Protein AF-A0A0A9F610-F1 (afdb_monomer_lite)

Radius of gyration: 19.32 Å; chains: 1; bounding box: 49×26×53 Å

Structure (mmCIF, N/CA/C/O backbone):
data_AF-A0A0A9F610-F1
#
_entry.id   AF-A0A0A9F610-F1
#
loop_
_atom_site.group_PDB
_atom_site.id
_atom_site.type_symbol
_atom_site.label_atom_id
_atom_site.label_alt_id
_atom_site.label_comp_id
_atom_site.label_asym_id
_atom_site.label_entity_id
_atom_site.label_seq_id
_atom_site.pdbx_PDB_ins_code
_atom_site.Cartn_x
_atom_site.Cartn_y
_atom_site.Cartn_z
_atom_site.occupancy
_atom_site.B_iso_or_equiv
_atom_site.auth_seq_id
_atom_site.auth_comp_id
_atom_site.auth_asym_id
_atom_site.auth_atom_id
_atom_site.pdbx_PDB_model_num
ATOM 1 N N . MET A 1 1 ? 3.114 8.513 15.379 1.00 75.62 1 MET A N 1
ATOM 2 C CA . MET A 1 1 ? 4.374 8.683 14.618 1.00 75.62 1 MET A CA 1
ATOM 3 C C . MET A 1 1 ? 5.193 7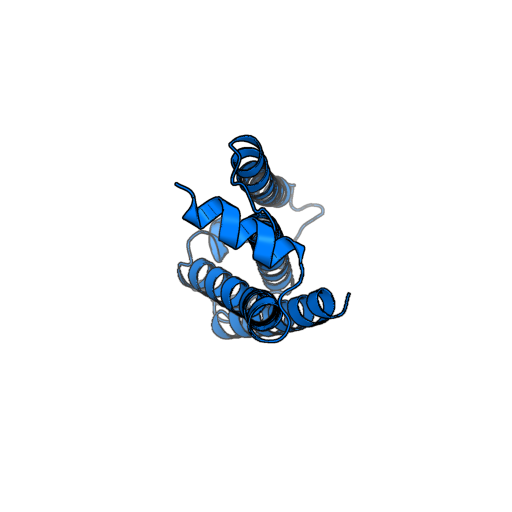.394 14.555 1.00 75.62 1 MET A C 1
ATOM 5 O O . MET A 1 1 ? 5.516 6.986 13.450 1.00 75.62 1 MET A O 1
ATOM 9 N N . LEU A 1 2 ? 5.441 6.700 15.677 1.00 82.00 2 LEU A N 1
ATOM 10 C CA . LEU A 1 2 ? 6.229 5.452 15.701 1.00 82.00 2 LEU A CA 1
ATOM 11 C C . LEU A 1 2 ? 5.718 4.358 1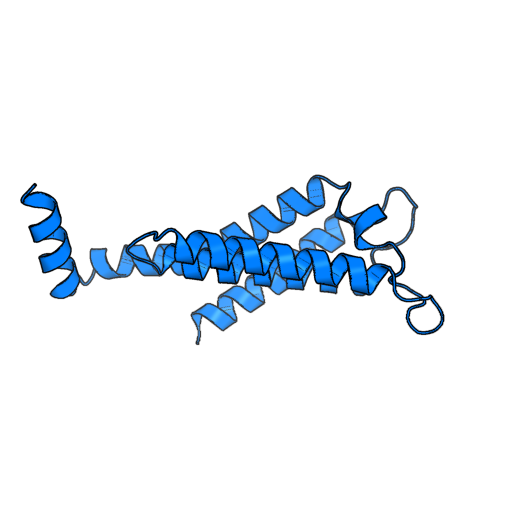4.738 1.00 82.00 2 LEU A C 1
ATOM 13 O O . LEU A 1 2 ? 6.507 3.800 13.990 1.00 82.00 2 LEU A O 1
ATOM 17 N N . ASN A 1 3 ? 4.400 4.119 14.674 1.00 82.19 3 ASN A N 1
ATOM 18 C CA . ASN A 1 3 ? 3.823 3.147 13.732 1.00 82.19 3 ASN A CA 1
ATOM 19 C C . ASN A 1 3 ? 4.175 3.461 12.266 1.00 82.19 3 ASN A C 1
ATOM 21 O O . ASN A 1 3 ? 4.491 2.559 11.501 1.00 82.19 3 ASN A O 1
ATOM 25 N N . GLY A 1 4 ? 4.168 4.745 11.892 1.00 83.19 4 GLY A N 1
ATOM 26 C CA . GLY A 1 4 ? 4.561 5.182 10.554 1.00 83.19 4 GLY A CA 1
ATOM 27 C C . GLY A 1 4 ? 6.033 4.890 10.271 1.00 83.19 4 GLY A C 1
ATOM 28 O O . GLY A 1 4 ? 6.342 4.352 9.219 1.00 83.19 4 GLY A O 1
ATOM 29 N N . MET A 1 5 ? 6.925 5.147 11.236 1.00 87.00 5 MET A N 1
ATOM 30 C CA . MET A 1 5 ? 8.349 4.805 11.110 1.00 87.00 5 MET A CA 1
ATOM 31 C C . MET A 1 5 ? 8.555 3.295 10.932 1.00 87.00 5 MET A C 1
ATOM 33 O O . MET A 1 5 ? 9.282 2.887 10.030 1.00 87.00 5 MET A O 1
ATOM 37 N N . CYS A 1 6 ? 7.873 2.465 11.728 1.00 85.69 6 CYS A N 1
ATOM 38 C CA . CYS A 1 6 ? 7.931 1.009 11.585 1.00 85.69 6 CYS A CA 1
ATOM 39 C C . CYS A 1 6 ? 7.428 0.552 10.208 1.00 85.69 6 CYS A C 1
ATOM 41 O O . CYS A 1 6 ? 8.099 -0.240 9.553 1.00 85.69 6 CYS A O 1
ATOM 43 N N . CYS A 1 7 ? 6.293 1.085 9.742 1.00 86.81 7 CYS A N 1
ATOM 44 C CA . CYS A 1 7 ? 5.754 0.769 8.418 1.00 86.81 7 CYS A CA 1
ATOM 45 C C . CYS A 1 7 ? 6.738 1.153 7.305 1.00 86.81 7 CYS A C 1
ATOM 47 O O . CYS A 1 7 ? 6.999 0.339 6.426 1.00 86.81 7 CYS A O 1
ATOM 49 N N . SER A 1 8 ? 7.327 2.351 7.358 1.00 87.00 8 SER A N 1
ATOM 50 C CA . SER A 1 8 ? 8.301 2.805 6.358 1.00 87.00 8 SER A CA 1
ATOM 51 C C . SER A 1 8 ? 9.542 1.914 6.308 1.00 87.00 8 SER A C 1
ATOM 53 O O . SER A 1 8 ? 9.998 1.571 5.220 1.00 87.00 8 SER A O 1
ATOM 55 N N . ILE A 1 9 ? 10.061 1.497 7.468 1.00 89.69 9 ILE A N 1
ATOM 56 C CA . ILE A 1 9 ? 11.200 0.572 7.557 1.00 89.69 9 ILE A CA 1
ATOM 57 C C . ILE A 1 9 ? 10.838 -0.774 6.913 1.00 89.69 9 ILE A C 1
ATOM 59 O O . ILE A 1 9 ? 11.580 -1.265 6.064 1.00 89.69 9 ILE A O 1
ATOM 63 N N . ILE A 1 10 ? 9.681 -1.344 7.263 1.00 88.94 10 ILE A N 1
ATOM 64 C CA . ILE A 1 10 ? 9.217 -2.630 6.717 1.00 88.94 10 ILE A CA 1
ATOM 65 C C . ILE A 1 10 ? 9.041 -2.547 5.198 1.00 88.94 10 ILE A C 1
ATOM 67 O O . ILE A 1 10 ? 9.513 -3.428 4.483 1.00 88.94 10 ILE A O 1
ATOM 71 N N . ILE A 1 11 ? 8.414 -1.479 4.697 1.00 89.00 11 ILE A N 1
ATOM 72 C CA . ILE A 1 11 ? 8.199 -1.285 3.260 1.00 89.00 11 ILE A CA 1
ATOM 73 C C . ILE A 1 11 ? 9.533 -1.131 2.528 1.00 89.00 11 ILE A C 1
ATOM 75 O O . ILE A 1 11 ? 9.713 -1.740 1.478 1.00 89.00 11 ILE A O 1
ATOM 79 N N . TYR A 1 12 ? 10.479 -0.366 3.080 1.00 87.88 1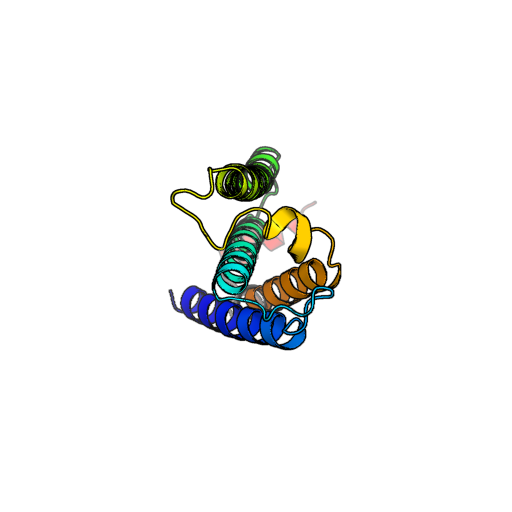2 TYR A N 1
ATOM 80 C CA . TYR A 1 12 ? 11.788 -0.164 2.463 1.00 87.88 12 TYR A CA 1
ATOM 81 C C . TYR A 1 12 ? 12.560 -1.482 2.324 1.00 87.88 12 TYR A C 1
ATOM 83 O O . TYR A 1 12 ? 12.957 -1.857 1.220 1.00 87.88 12 TYR A O 1
ATOM 91 N N . PHE A 1 13 ? 12.726 -2.224 3.423 1.00 86.50 13 PHE A N 1
ATOM 92 C CA . PHE A 1 13 ? 13.435 -3.505 3.389 1.00 86.50 13 PHE A CA 1
ATOM 93 C C . PHE A 1 13 ? 12.673 -4.559 2.580 1.00 86.50 13 PHE A C 1
ATOM 95 O O . PHE A 1 13 ? 13.293 -5.313 1.831 1.00 86.50 13 PHE A O 1
ATOM 102 N N . GLY A 1 14 ? 11.344 -4.605 2.684 1.00 83.88 14 GLY A N 1
ATOM 103 C CA . GLY A 1 14 ? 10.506 -5.528 1.921 1.00 83.88 14 GLY A CA 1
ATOM 104 C C . GLY A 1 14 ? 10.606 -5.295 0.415 1.00 83.88 14 GLY A C 1
ATOM 105 O O . GLY A 1 14 ? 10.844 -6.239 -0.336 1.00 83.88 14 GLY A O 1
ATOM 106 N N . ALA A 1 15 ? 10.511 -4.038 -0.026 1.00 84.31 15 ALA A N 1
ATOM 107 C CA . ALA A 1 15 ? 10.652 -3.677 -1.434 1.00 84.31 15 ALA A CA 1
ATOM 108 C C . ALA A 1 15 ? 12.072 -3.937 -1.954 1.00 84.31 15 ALA A C 1
ATOM 110 O O . ALA A 1 15 ? 12.231 -4.438 -3.065 1.00 84.31 15 ALA A O 1
ATOM 111 N N . LEU A 1 16 ? 13.101 -3.665 -1.146 1.00 83.19 16 LEU A N 1
ATOM 112 C CA . LEU A 1 16 ? 14.488 -3.951 -1.510 1.00 83.19 16 LEU A CA 1
ATOM 113 C C . LEU A 1 16 ? 14.711 -5.457 -1.715 1.00 83.19 16 LEU A C 1
ATOM 115 O O . LEU A 1 16 ? 15.259 -5.856 -2.738 1.00 83.19 16 LEU A O 1
ATOM 119 N N . ASN A 1 17 ? 14.213 -6.305 -0.810 1.00 82.00 17 ASN A N 1
ATOM 120 C CA . ASN A 1 17 ? 14.283 -7.761 -0.972 1.00 82.00 17 ASN A CA 1
ATOM 121 C C . ASN A 1 17 ? 13.471 -8.256 -2.179 1.00 82.00 17 ASN A C 1
ATOM 123 O O . ASN A 1 17 ? 13.948 -9.110 -2.921 1.00 82.00 17 ASN A O 1
ATOM 127 N N . ALA A 1 18 ? 12.274 -7.711 -2.414 1.00 77.81 18 ALA A N 1
ATOM 128 C CA . ALA A 1 18 ? 11.447 -8.083 -3.562 1.00 77.81 18 ALA A CA 1
ATOM 129 C C . ALA A 1 18 ? 12.145 -7.785 -4.898 1.00 77.81 18 ALA A C 1
ATOM 131 O O . ALA A 1 18 ? 12.163 -8.633 -5.788 1.00 77.81 18 ALA A O 1
ATOM 132 N N . VAL A 1 19 ? 12.780 -6.616 -5.015 1.00 74.88 19 VAL A N 1
ATOM 133 C CA . VAL A 1 19 ? 13.534 -6.227 -6.214 1.00 74.88 19 VAL A CA 1
ATOM 134 C C . VAL A 1 19 ? 14.813 -7.051 -6.367 1.00 74.88 19 VAL A C 1
ATOM 136 O O . VAL A 1 19 ? 15.158 -7.412 -7.487 1.00 74.88 19 VAL A O 1
ATOM 139 N N . LEU A 1 20 ? 15.486 -7.414 -5.269 1.00 73.06 20 LEU A N 1
ATOM 140 C CA . LEU A 1 20 ? 16.639 -8.324 -5.308 1.00 73.06 20 LEU A CA 1
ATOM 141 C C . LEU A 1 20 ? 16.256 -9.732 -5.783 1.00 73.06 20 LEU A C 1
ATOM 143 O O . LEU A 1 20 ? 16.985 -10.335 -6.566 1.00 73.06 20 LEU A O 1
ATOM 147 N N . ILE A 1 21 ? 15.100 -10.249 -5.359 1.00 67.56 21 ILE A N 1
ATOM 148 C CA . ILE A 1 21 ? 14.575 -11.540 -5.834 1.00 67.56 21 ILE A CA 1
ATOM 149 C C . ILE A 1 21 ? 14.218 -11.462 -7.327 1.00 67.56 21 ILE A C 1
ATOM 151 O O . ILE A 1 21 ? 14.396 -12.429 -8.063 1.00 67.56 21 ILE A O 1
ATOM 155 N N . GLN A 1 22 ? 13.760 -10.298 -7.789 1.00 63.38 22 GLN A N 1
ATOM 156 C CA . GLN A 1 22 ? 13.437 -10.015 -9.190 1.00 63.38 22 GLN A CA 1
ATOM 157 C C . GLN A 1 22 ? 14.616 -9.428 -9.988 1.00 63.38 22 GLN A C 1
ATOM 159 O O . GLN A 1 22 ? 14.410 -8.916 -11.088 1.00 63.38 22 GLN A O 1
ATOM 164 N N . ALA A 1 23 ? 15.848 -9.493 -9.462 1.00 58.09 23 ALA A N 1
ATOM 165 C CA . ALA A 1 23 ? 17.004 -8.784 -10.023 1.00 58.09 23 ALA A CA 1
ATOM 166 C C . ALA A 1 23 ? 17.358 -9.198 -11.461 1.00 58.09 23 ALA A C 1
ATOM 168 O O . ALA A 1 23 ? 18.021 -8.436 -12.167 1.00 58.09 23 ALA A O 1
ATOM 169 N N . VAL A 1 24 ? 16.900 -10.373 -11.906 1.00 52.09 24 VAL A N 1
ATOM 170 C CA . VAL A 1 24 ? 17.061 -10.857 -13.279 1.00 52.09 24 VAL A CA 1
ATOM 171 C C . VAL A 1 24 ? 15.718 -10.774 -13.997 1.00 52.09 24 VAL A C 1
ATOM 173 O O . VAL A 1 24 ? 14.856 -11.642 -13.857 1.00 52.09 24 VAL A O 1
ATOM 176 N N . ARG A 1 25 ? 15.535 -9.707 -14.778 1.00 58.59 25 ARG A N 1
ATOM 177 C CA . ARG A 1 25 ? 14.420 -9.588 -15.723 1.00 58.59 25 ARG A CA 1
ATOM 178 C C . ARG A 1 25 ? 14.593 -10.606 -16.856 1.00 58.59 25 ARG A C 1
ATOM 180 O O . ARG A 1 25 ? 15.717 -10.958 -17.202 1.00 58.59 25 ARG A O 1
ATOM 187 N N . VAL A 1 26 ? 13.487 -11.025 -17.477 1.00 51.84 26 VAL A N 1
ATOM 188 C CA . VAL A 1 26 ? 13.487 -11.904 -18.668 1.00 51.84 26 VAL A CA 1
ATOM 189 C C . VAL A 1 26 ? 14.345 -11.321 -19.810 1.00 51.84 26 VAL A C 1
ATOM 191 O O . VAL A 1 26 ? 14.947 -12.071 -20.568 1.00 51.84 26 VAL A O 1
ATOM 194 N N . ASP A 1 27 ? 14.498 -9.992 -19.853 1.00 52.53 27 ASP A N 1
ATOM 195 C CA . ASP A 1 27 ? 15.331 -9.248 -20.812 1.00 52.53 27 ASP A CA 1
ATOM 196 C C . ASP A 1 27 ? 16.831 -9.168 -20.442 1.00 52.53 27 ASP A C 1
ATOM 198 O O . ASP A 1 27 ? 17.594 -8.451 -21.092 1.00 52.53 27 ASP A O 1
ATOM 202 N N . GLY A 1 28 ? 17.276 -9.820 -19.359 1.00 53.47 28 GLY A N 1
ATOM 203 C CA . GLY A 1 28 ? 18.682 -9.838 -18.923 1.00 53.47 28 GLY A CA 1
ATOM 204 C C . GLY A 1 28 ? 19.222 -8.514 -18.360 1.00 53.47 28 GLY A C 1
ATOM 205 O O . GLY A 1 28 ? 20.400 -8.429 -18.014 1.00 53.47 28 GLY A O 1
ATOM 206 N N . ARG A 1 29 ? 18.386 -7.472 -18.245 1.00 56.59 29 ARG A N 1
ATOM 207 C CA . ARG A 1 29 ? 18.753 -6.181 -17.638 1.00 56.59 29 ARG A CA 1
ATOM 208 C C . ARG A 1 29 ? 18.518 -6.198 -16.129 1.00 56.59 29 ARG A C 1
ATOM 210 O O . ARG A 1 29 ? 17.468 -6.639 -15.664 1.00 56.59 29 ARG A O 1
ATOM 217 N N . VAL A 1 30 ? 19.491 -5.677 -15.384 1.00 58.47 30 VAL A N 1
ATOM 218 C CA . VAL A 1 30 ? 19.433 -5.547 -13.922 1.00 58.47 30 VAL A CA 1
ATOM 219 C C . VAL A 1 30 ? 18.339 -4.551 -13.541 1.00 58.47 30 VAL A C 1
ATOM 221 O O . VAL A 1 30 ? 18.222 -3.487 -14.154 1.00 58.47 30 VAL A O 1
ATOM 224 N N . ALA A 1 31 ? 17.537 -4.892 -12.532 1.00 62.50 31 ALA A N 1
ATOM 225 C CA . ALA A 1 31 ? 16.532 -3.986 -11.993 1.00 62.50 31 ALA A CA 1
ATOM 226 C C . ALA A 1 31 ? 17.199 -2.704 -11.454 1.00 62.50 31 ALA A C 1
ATOM 228 O O . ALA A 1 31 ? 17.958 -2.743 -10.488 1.00 62.50 31 ALA A O 1
ATOM 229 N N . GLY A 1 32 ? 16.945 -1.569 -12.111 1.00 66.69 32 GLY A N 1
ATOM 230 C CA . GLY A 1 32 ? 17.480 -0.266 -11.715 1.00 66.69 32 GLY A CA 1
ATOM 231 C C . GLY A 1 32 ? 16.747 0.351 -10.519 1.00 66.69 32 GLY A C 1
ATOM 232 O O . GLY A 1 32 ? 15.667 -0.098 -10.124 1.00 66.69 32 GLY A O 1
ATOM 233 N N . PHE A 1 33 ? 17.309 1.438 -9.980 1.00 70.69 33 PHE A N 1
ATOM 234 C CA . PHE A 1 33 ? 16.703 2.218 -8.890 1.00 70.69 33 PHE A CA 1
ATOM 235 C C . PHE A 1 33 ? 15.287 2.725 -9.219 1.00 70.69 33 PHE A C 1
ATOM 237 O O . PHE A 1 33 ? 14.471 2.879 -8.312 1.00 70.69 33 PHE A O 1
ATOM 244 N N . ASP A 1 34 ? 14.963 2.896 -10.503 1.00 72.69 34 ASP A N 1
ATOM 245 C CA . ASP A 1 34 ? 13.636 3.306 -10.974 1.00 72.69 34 ASP A CA 1
ATOM 246 C C . ASP A 1 34 ? 12.545 2.284 -10.601 1.00 72.69 34 ASP A C 1
ATOM 248 O O . ASP A 1 34 ? 11.487 2.646 -10.083 1.00 72.69 34 ASP A O 1
ATOM 252 N N . ILE A 1 35 ? 12.817 0.986 -10.791 1.00 73.62 35 ILE A N 1
ATOM 253 C CA . ILE A 1 35 ? 11.877 -0.103 -10.465 1.00 73.62 35 ILE A CA 1
ATOM 254 C C . ILE A 1 35 ? 11.686 -0.195 -8.952 1.00 73.62 35 ILE A C 1
ATOM 256 O O . ILE A 1 35 ? 10.565 -0.378 -8.468 1.00 73.62 35 ILE A O 1
ATOM 260 N N . LEU A 1 36 ? 12.772 -0.022 -8.199 1.00 80.44 36 LEU A N 1
ATOM 261 C CA . LEU A 1 36 ? 12.733 0.008 -6.743 1.00 80.44 36 LEU A CA 1
ATOM 262 C C . LEU A 1 36 ? 11.875 1.167 -6.230 1.00 80.44 36 LEU A C 1
ATOM 264 O O . LEU A 1 36 ? 10.996 0.937 -5.398 1.00 80.44 36 LEU A O 1
ATOM 268 N N . GLY A 1 37 ? 12.043 2.368 -6.787 1.00 80.56 37 GLY A N 1
ATOM 269 C CA . GLY A 1 37 ? 11.207 3.523 -6.463 1.00 80.56 37 GLY A CA 1
ATOM 270 C C . GLY A 1 37 ? 9.725 3.247 -6.716 1.00 80.56 37 GLY A C 1
ATOM 271 O O . GLY A 1 37 ? 8.905 3.373 -5.806 1.00 80.56 37 GLY A O 1
ATOM 272 N N . VAL A 1 38 ? 9.371 2.786 -7.919 1.00 80.69 38 VAL A N 1
ATOM 273 C CA . VAL A 1 38 ? 7.971 2.492 -8.278 1.00 80.69 38 VAL A CA 1
ATOM 274 C C . VAL A 1 38 ? 7.362 1.409 -7.378 1.00 80.69 38 VAL A C 1
ATOM 276 O O . VAL A 1 38 ? 6.206 1.526 -6.956 1.00 80.69 38 VAL A O 1
ATOM 279 N N . THR A 1 39 ? 8.132 0.373 -7.036 1.00 82.25 39 THR A N 1
ATOM 280 C CA . THR A 1 39 ? 7.701 -0.699 -6.123 1.00 82.25 39 THR A CA 1
ATOM 281 C C . THR A 1 39 ? 7.442 -0.162 -4.718 1.00 82.25 39 THR A C 1
ATOM 283 O O . THR A 1 39 ? 6.381 -0.425 -4.146 1.00 82.25 39 THR A O 1
ATOM 286 N N . MET A 1 40 ? 8.366 0.640 -4.181 1.00 86.44 40 MET A N 1
ATOM 287 C CA . MET A 1 40 ? 8.236 1.256 -2.859 1.00 86.44 40 MET A CA 1
ATOM 288 C C . MET A 1 40 ? 7.012 2.166 -2.780 1.00 86.44 40 MET A C 1
ATOM 290 O O . MET A 1 40 ? 6.186 1.994 -1.883 1.00 86.44 40 MET A O 1
ATOM 294 N N . TYR A 1 41 ? 6.847 3.088 -3.733 1.00 86.31 41 TYR A N 1
ATOM 295 C CA . TYR A 1 41 ? 5.705 4.003 -3.733 1.00 86.31 41 TYR A CA 1
ATOM 296 C C . TYR A 1 41 ? 4.373 3.265 -3.856 1.00 86.31 41 TYR A C 1
ATOM 298 O O . TYR A 1 41 ? 3.435 3.579 -3.124 1.00 86.31 41 TYR A O 1
ATOM 306 N N . THR A 1 42 ? 4.298 2.234 -4.700 1.00 87.50 42 THR A N 1
ATOM 307 C CA . THR A 1 42 ? 3.084 1.416 -4.823 1.00 87.50 42 THR A CA 1
ATOM 308 C C . THR A 1 42 ? 2.749 0.732 -3.494 1.00 87.50 42 THR A C 1
ATOM 310 O O . THR A 1 42 ? 1.610 0.821 -3.037 1.00 87.50 42 THR A O 1
ATOM 313 N N . CYS A 1 43 ? 3.733 0.142 -2.806 1.00 87.88 43 CYS A N 1
ATOM 314 C CA . CYS A 1 43 ? 3.522 -0.452 -1.480 1.00 87.88 43 CYS A CA 1
ATOM 315 C C . CYS A 1 43 ? 3.035 0.576 -0.446 1.00 87.88 43 CYS A C 1
ATOM 317 O O . CYS A 1 43 ? 2.160 0.263 0.364 1.00 87.88 43 CYS A O 1
ATOM 319 N N . VAL A 1 44 ? 3.566 1.804 -0.473 1.00 90.25 44 VAL A N 1
ATOM 320 C CA . VAL A 1 44 ? 3.133 2.888 0.425 1.00 90.25 44 VAL A CA 1
ATOM 321 C C . VAL A 1 44 ? 1.686 3.288 0.147 1.00 90.25 44 VAL A C 1
ATOM 323 O O . VAL A 1 44 ? 0.887 3.320 1.083 1.00 90.25 44 VAL A O 1
ATOM 326 N N . VAL A 1 45 ? 1.328 3.545 -1.117 1.00 90.50 45 VAL A N 1
ATOM 327 C CA . VAL A 1 45 ? -0.041 3.929 -1.510 1.00 90.50 45 VAL A CA 1
ATOM 328 C C . VAL A 1 45 ? -1.040 2.868 -1.057 1.00 90.50 45 VAL A C 1
ATOM 330 O O . VAL A 1 45 ? -2.049 3.202 -0.435 1.00 90.50 45 VAL A O 1
ATOM 333 N N . TRP A 1 46 ? -0.740 1.589 -1.284 1.00 89.56 46 TRP A N 1
ATOM 334 C CA . TRP A 1 46 ? -1.584 0.489 -0.816 1.00 89.56 46 TRP A CA 1
ATOM 335 C C . TRP A 1 46 ? -1.663 0.413 0.712 1.00 89.56 46 TRP A C 1
ATOM 337 O O . TRP A 1 46 ? -2.758 0.322 1.264 1.00 89.56 46 TRP A O 1
ATOM 347 N N . THR A 1 47 ? -0.528 0.498 1.411 1.00 89.44 47 THR A N 1
ATOM 348 C CA . THR A 1 47 ? -0.490 0.404 2.879 1.00 89.44 47 THR A CA 1
ATOM 349 C C . THR A 1 47 ? -1.316 1.511 3.527 1.00 89.44 47 THR A C 1
ATOM 351 O O . THR A 1 47 ? -2.119 1.228 4.414 1.00 89.44 47 THR A O 1
ATOM 354 N N . VAL A 1 48 ? -1.175 2.757 3.070 1.00 89.00 48 VAL A N 1
ATOM 355 C CA . VAL A 1 48 ? -1.912 3.904 3.626 1.00 89.00 48 VAL A CA 1
ATOM 356 C C . VAL A 1 48 ? -3.414 3.785 3.349 1.00 89.00 48 VAL A C 1
ATOM 358 O O . VAL A 1 48 ? -4.220 4.031 4.246 1.00 89.00 48 VAL A O 1
ATOM 361 N N . ASN A 1 49 ? -3.806 3.340 2.153 1.00 90.38 49 ASN A N 1
ATOM 362 C CA . ASN A 1 49 ? -5.213 3.097 1.824 1.00 90.38 49 ASN A CA 1
ATOM 363 C C . ASN A 1 49 ? -5.833 1.987 2.682 1.00 90.38 49 ASN A C 1
ATOM 365 O O . ASN A 1 49 ? -6.930 2.148 3.218 1.00 90.38 49 ASN A O 1
ATOM 369 N N . CYS A 1 50 ? -5.112 0.883 2.880 1.00 86.69 50 CYS A N 1
ATOM 370 C CA . CYS A 1 50 ? -5.546 -0.192 3.767 1.00 86.69 50 CYS A CA 1
ATOM 371 C C . CYS A 1 50 ? -5.606 0.261 5.233 1.00 86.69 50 CYS A C 1
ATOM 373 O O . CYS A 1 50 ? -6.540 -0.100 5.947 1.00 86.69 50 CYS A O 1
ATOM 375 N N . GLN A 1 51 ? -4.658 1.081 5.696 1.00 86.12 51 GLN A N 1
ATOM 376 C CA . GLN A 1 51 ? -4.707 1.673 7.038 1.00 86.12 51 GLN A CA 1
ATOM 377 C C . GLN A 1 51 ? -5.944 2.557 7.214 1.00 86.12 51 GLN A C 1
ATOM 379 O O . GLN A 1 51 ? -6.608 2.464 8.247 1.00 86.12 51 GLN A O 1
ATOM 384 N N . LEU A 1 52 ? -6.283 3.367 6.208 1.00 85.69 52 LEU A N 1
ATOM 385 C CA . LEU A 1 52 ? -7.486 4.198 6.216 1.00 85.69 52 LEU A CA 1
ATOM 386 C C . LEU A 1 52 ? -8.757 3.339 6.289 1.00 85.69 52 LEU A C 1
ATOM 388 O O . LEU A 1 52 ? -9.635 3.609 7.110 1.00 85.69 52 LEU A O 1
ATOM 392 N N . ALA A 1 53 ? -8.817 2.270 5.491 1.00 84.38 53 ALA A N 1
ATOM 393 C CA . ALA A 1 53 ? -9.911 1.303 5.515 1.0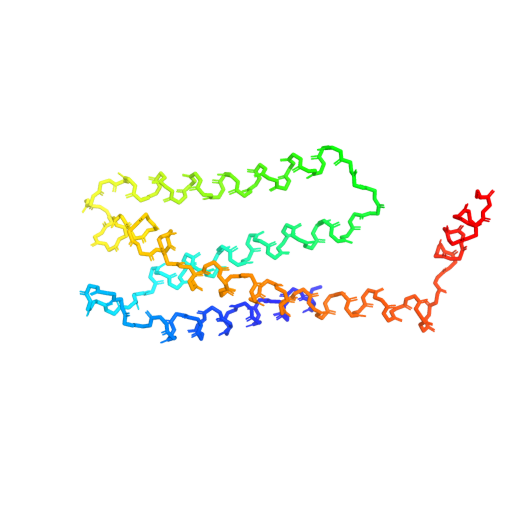0 84.38 53 ALA A CA 1
ATOM 394 C C . ALA A 1 53 ? -10.060 0.635 6.892 1.00 84.38 53 ALA A C 1
ATOM 396 O O . ALA A 1 53 ? -11.162 0.569 7.429 1.00 84.38 53 ALA A O 1
ATOM 397 N N . LEU A 1 54 ? -8.950 0.196 7.497 1.00 80.38 54 LEU A N 1
ATOM 398 C CA . LEU A 1 54 ? -8.940 -0.423 8.825 1.00 80.38 54 LEU A CA 1
ATOM 399 C C . LEU A 1 54 ? -9.260 0.567 9.945 1.00 80.38 54 LEU A C 1
ATOM 401 O O . LEU A 1 54 ? -9.753 0.151 10.994 1.00 80.38 54 LEU A O 1
ATOM 405 N N . TYR A 1 55 ? -8.931 1.847 9.790 1.00 78.25 55 TYR A N 1
ATOM 406 C CA . TYR A 1 55 ? -9.243 2.869 10.787 1.00 78.25 55 TYR A CA 1
ATOM 407 C C . TYR A 1 55 ? -10.732 3.227 10.787 1.00 78.25 55 TYR A C 1
ATOM 409 O O . TYR A 1 55 ? -11.280 3.545 11.842 1.00 78.25 55 TYR A O 1
ATOM 417 N N . SER A 1 56 ? -11.397 3.127 9.636 1.00 78.25 56 SER A N 1
ATOM 418 C CA . SER A 1 56 ? -12.823 3.412 9.542 1.00 78.25 56 SER A CA 1
ATOM 419 C C . SER A 1 56 ? -13.673 2.373 10.277 1.00 78.25 56 SER A C 1
ATOM 421 O O . SER A 1 56 ? -13.589 1.175 10.015 1.00 78.25 56 SER A O 1
ATOM 423 N N . SER A 1 57 ? -14.533 2.841 11.185 1.00 69.06 57 SER A N 1
ATOM 424 C CA . SER A 1 57 ? -15.514 1.998 11.885 1.00 69.06 57 SER A CA 1
ATOM 425 C C . SER A 1 57 ? -16.781 1.733 11.064 1.00 69.06 57 SER A C 1
ATOM 427 O O . SER A 1 57 ? -17.489 0.772 11.347 1.00 69.06 57 SER A O 1
ATOM 429 N N . TYR A 1 58 ? -17.075 2.569 10.062 1.00 73.12 58 TYR A N 1
ATOM 430 C CA . TYR A 1 58 ? -18.241 2.431 9.187 1.00 73.12 58 TYR A CA 1
ATOM 431 C C . TYR A 1 58 ? -17.795 2.543 7.741 1.00 73.12 58 TYR A C 1
ATOM 433 O O . TYR A 1 58 ? -17.354 3.605 7.308 1.00 73.12 58 TYR A O 1
ATOM 441 N N . PHE A 1 59 ? -17.921 1.449 6.999 1.00 74.56 59 PHE A N 1
ATOM 442 C CA . PHE A 1 59 ? -17.518 1.403 5.603 1.00 74.56 59 PHE A CA 1
ATOM 443 C C . PHE A 1 59 ? -18.579 2.100 4.745 1.00 74.56 59 PHE A C 1
ATOM 445 O O . PHE A 1 59 ? -19.578 1.501 4.350 1.00 74.56 59 PHE A O 1
ATOM 452 N N . THR A 1 60 ? -18.408 3.402 4.519 1.00 85.25 60 THR A N 1
ATOM 453 C CA . THR A 1 60 ? -19.337 4.173 3.685 1.00 85.25 60 THR A CA 1
ATOM 454 C C . THR A 1 60 ? -18.953 4.067 2.213 1.00 85.25 60 THR A C 1
ATOM 456 O O . THR A 1 60 ? -17.784 3.901 1.861 1.00 85.25 60 THR A O 1
ATOM 459 N N . TRP A 1 61 ? -19.937 4.216 1.323 1.00 83.50 61 TRP A N 1
ATOM 460 C CA . TRP A 1 61 ? -19.701 4.217 -0.125 1.00 83.50 61 TRP A CA 1
ATOM 461 C C . TRP A 1 61 ? -18.670 5.276 -0.555 1.00 83.50 61 TRP A C 1
ATOM 463 O O . TRP A 1 61 ? -17.838 5.032 -1.426 1.00 83.50 61 TRP A O 1
ATOM 473 N N . ILE A 1 62 ? -18.666 6.432 0.120 1.00 85.94 62 ILE A N 1
ATOM 474 C CA . ILE A 1 62 ? -17.709 7.522 -0.118 1.00 85.94 62 ILE A CA 1
ATOM 475 C C . ILE A 1 62 ? -16.275 7.057 0.155 1.00 85.94 62 ILE A C 1
ATOM 477 O O . ILE A 1 62 ? -15.377 7.345 -0.630 1.00 85.94 62 ILE A O 1
ATOM 481 N N . GLN A 1 63 ? -16.044 6.307 1.235 1.00 85.12 63 GLN A N 1
ATOM 482 C CA . GLN A 1 63 ? -14.706 5.799 1.549 1.00 85.12 63 GLN A CA 1
ATOM 483 C C . GLN A 1 63 ? -14.210 4.814 0.499 1.00 85.12 63 GLN A C 1
ATOM 485 O O . GLN A 1 63 ? -13.047 4.883 0.109 1.00 85.12 63 GLN A O 1
ATOM 490 N N . HIS A 1 64 ? -15.093 3.946 0.002 1.00 84.12 64 HIS A N 1
ATOM 491 C CA . HIS A 1 64 ? -14.761 3.045 -1.096 1.00 84.12 64 HIS A CA 1
ATOM 492 C C . HIS A 1 64 ? -14.311 3.844 -2.325 1.00 84.12 64 HIS A C 1
ATOM 494 O O . HIS A 1 64 ? -13.224 3.610 -2.847 1.00 84.12 64 HIS A O 1
ATOM 500 N N . PHE A 1 65 ? -15.089 4.853 -2.725 1.00 89.50 65 PHE A N 1
ATOM 501 C CA . PHE A 1 65 ? -14.747 5.713 -3.858 1.00 89.50 65 PHE A CA 1
ATOM 502 C C . PHE A 1 65 ? -13.394 6.419 -3.684 1.00 89.50 65 PHE A C 1
ATOM 504 O O . PHE A 1 65 ? -12.594 6.442 -4.614 1.00 89.50 65 PHE A O 1
ATOM 511 N N . VAL A 1 66 ? -13.102 6.946 -2.493 1.00 88.25 66 VAL A N 1
ATOM 512 C CA . VAL A 1 66 ? -11.826 7.627 -2.213 1.00 88.25 66 VAL A CA 1
ATOM 513 C C . VAL A 1 66 ? -10.643 6.657 -2.272 1.00 88.25 66 VAL A C 1
ATOM 515 O O . VAL A 1 66 ? -9.617 6.989 -2.867 1.00 88.25 66 VAL A O 1
ATOM 518 N N . ILE A 1 67 ? -10.786 5.453 -1.708 1.00 88.56 67 ILE A N 1
ATOM 519 C CA . ILE A 1 67 ? -9.723 4.439 -1.712 1.00 88.56 67 ILE A CA 1
ATOM 520 C C . ILE A 1 67 ? -9.388 4.035 -3.150 1.00 88.56 67 ILE A C 1
ATOM 522 O O . ILE A 1 67 ? -8.241 4.182 -3.577 1.00 88.56 67 ILE A O 1
ATOM 526 N N . TRP A 1 68 ? -10.384 3.604 -3.929 1.00 88.56 68 TRP A N 1
ATOM 527 C CA . TRP A 1 68 ? -10.159 3.195 -5.319 1.00 88.56 68 TRP A CA 1
ATOM 528 C C . TRP A 1 68 ? -9.743 4.356 -6.212 1.00 88.56 68 TRP A C 1
ATOM 530 O O . TRP A 1 68 ? -8.874 4.180 -7.061 1.00 88.56 68 TRP A O 1
ATOM 540 N N . GLY A 1 69 ? -10.309 5.544 -5.994 1.00 89.31 69 GLY A N 1
ATOM 541 C CA . GLY A 1 69 ? -9.930 6.756 -6.710 1.00 89.31 69 GLY A CA 1
ATOM 542 C C . GLY A 1 69 ? -8.452 7.084 -6.523 1.00 89.31 69 GLY A C 1
ATOM 543 O O . GLY A 1 69 ? -7.766 7.367 -7.500 1.00 89.31 69 GLY A O 1
ATOM 544 N N . SER A 1 70 ? -7.926 6.963 -5.300 1.00 89.62 70 SER A N 1
ATOM 545 C CA . SER A 1 70 ? -6.502 7.207 -5.043 1.00 89.62 70 SER A CA 1
ATOM 546 C C . SER A 1 70 ? -5.591 6.187 -5.740 1.00 89.62 70 SER A C 1
ATOM 548 O O . SER A 1 70 ? -4.570 6.565 -6.317 1.00 89.62 70 SER A O 1
ATOM 550 N N . ILE A 1 71 ? -5.989 4.911 -5.756 1.00 86.94 71 ILE A N 1
ATOM 551 C CA . ILE A 1 71 ? -5.256 3.835 -6.432 1.00 86.94 71 ILE A CA 1
ATOM 552 C C . ILE A 1 71 ? -5.267 4.067 -7.950 1.00 86.94 71 ILE A C 1
ATOM 554 O O . ILE A 1 71 ? -4.234 3.953 -8.609 1.00 86.94 71 ILE A O 1
ATOM 558 N N . LEU A 1 72 ? -6.418 4.451 -8.504 1.00 88.25 72 LEU A N 1
ATOM 559 C CA . LEU A 1 72 ? -6.578 4.729 -9.929 1.00 88.25 72 LEU A CA 1
ATOM 560 C C . LEU A 1 72 ? -5.751 5.946 -10.359 1.00 88.25 72 LEU A C 1
ATOM 562 O O . LEU A 1 72 ? -5.071 5.888 -11.383 1.00 88.25 72 LEU A O 1
ATOM 566 N N . ILE A 1 73 ? -5.747 7.017 -9.560 1.00 88.88 73 ILE A N 1
ATOM 567 C CA . ILE A 1 73 ? -4.918 8.206 -9.803 1.00 88.88 73 ILE A CA 1
ATOM 568 C C . ILE A 1 73 ? -3.430 7.843 -9.776 1.00 88.88 73 ILE A C 1
ATOM 570 O O . ILE A 1 73 ? -2.690 8.283 -10.654 1.00 88.88 73 ILE A O 1
ATOM 574 N N . TRP A 1 74 ? -2.991 7.008 -8.828 1.00 87.38 74 TRP A N 1
ATOM 575 C CA . TRP A 1 74 ? -1.601 6.551 -8.751 1.00 87.38 74 TRP A CA 1
ATOM 576 C C . TRP A 1 74 ? -1.163 5.796 -10.012 1.00 87.38 74 TRP A C 1
ATOM 578 O O . TRP A 1 74 ? -0.145 6.136 -10.616 1.00 87.38 74 TRP A O 1
ATOM 588 N N . TYR A 1 75 ? -1.949 4.814 -10.463 1.00 81.25 75 TYR A N 1
ATOM 589 C CA . TYR A 1 75 ? -1.617 4.070 -11.682 1.00 81.25 75 TYR A CA 1
ATOM 590 C C . TYR A 1 75 ? -1.722 4.930 -12.944 1.00 81.25 75 TYR A C 1
ATOM 592 O O . TYR A 1 75 ? -0.888 4.805 -13.838 1.00 81.25 75 TYR A O 1
ATOM 600 N N . THR A 1 76 ? -2.686 5.851 -13.001 1.00 82.31 76 THR A N 1
ATOM 601 C CA . THR A 1 76 ? -2.801 6.815 -14.106 1.00 82.31 76 THR A CA 1
ATOM 602 C C . THR A 1 76 ? -1.566 7.712 -14.173 1.00 82.31 76 THR A C 1
ATOM 604 O O . THR A 1 76 ? -1.007 7.907 -15.250 1.00 82.31 76 THR A O 1
ATOM 607 N N . PHE A 1 77 ? -1.085 8.198 -13.026 1.00 81.06 77 PHE A N 1
ATOM 608 C CA . PHE A 1 77 ? 0.156 8.962 -12.937 1.00 81.06 77 PHE A CA 1
ATOM 609 C C . PHE A 1 77 ? 1.362 8.149 -13.424 1.00 81.06 77 PHE A C 1
ATOM 611 O O . PHE A 1 77 ? 2.141 8.663 -14.220 1.00 81.06 77 PHE A O 1
ATOM 618 N N . LEU A 1 78 ? 1.487 6.878 -13.023 1.00 76.62 78 LEU A N 1
ATOM 619 C CA . LEU A 1 78 ? 2.566 6.000 -13.496 1.00 76.62 78 LEU A CA 1
ATOM 620 C C . LEU A 1 78 ? 2.549 5.812 -15.021 1.00 76.62 78 LEU A C 1
ATOM 622 O O . LEU A 1 78 ? 3.606 5.851 -15.651 1.00 76.62 78 LEU A O 1
ATOM 626 N N . VAL A 1 79 ? 1.368 5.640 -15.623 1.00 72.44 79 VAL A N 1
ATOM 627 C CA . VAL A 1 79 ? 1.222 5.489 -17.081 1.00 72.44 79 VAL A CA 1
ATOM 628 C C . VAL A 1 79 ? 1.564 6.790 -17.805 1.00 72.44 79 VAL 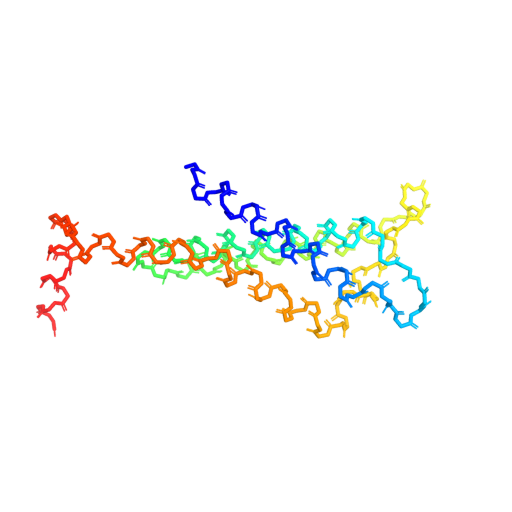A C 1
ATOM 630 O O . VAL A 1 79 ? 2.349 6.771 -18.749 1.00 72.44 79 VAL A O 1
ATOM 633 N N . ILE A 1 80 ? 1.035 7.928 -17.347 1.00 74.62 80 ILE A N 1
ATOM 634 C CA . ILE A 1 80 ? 1.322 9.241 -17.945 1.00 74.62 80 ILE A CA 1
ATOM 635 C C . ILE A 1 80 ? 2.814 9.572 -17.826 1.00 74.62 80 ILE A C 1
ATOM 637 O O . ILE A 1 80 ? 3.421 10.000 -18.806 1.00 74.62 80 ILE A O 1
ATOM 641 N N . TYR A 1 81 ? 3.421 9.326 -16.662 1.00 68.88 81 TYR A N 1
ATOM 642 C CA . TYR A 1 81 ? 4.852 9.532 -16.438 1.00 68.88 81 TYR A CA 1
ATOM 643 C C . TYR A 1 81 ? 5.709 8.651 -17.360 1.00 68.88 81 TYR A C 1
ATOM 645 O O . TYR A 1 81 ? 6.703 9.122 -17.907 1.00 68.88 81 TYR A O 1
ATOM 653 N N . GLY A 1 82 ? 5.287 7.406 -17.601 1.00 63.12 82 GLY A N 1
ATOM 654 C CA . GLY A 1 82 ? 5.949 6.489 -18.533 1.00 63.12 82 GLY A CA 1
ATOM 655 C C . GLY A 1 82 ? 5.820 6.861 -20.017 1.00 63.12 82 GLY A C 1
ATOM 656 O O . GLY A 1 82 ? 6.619 6.378 -20.816 1.00 63.12 82 GLY A O 1
ATOM 657 N N . MET A 1 83 ? 4.851 7.710 -20.390 1.00 62.50 83 MET A N 1
ATOM 658 C CA . MET A 1 83 ? 4.636 8.180 -21.769 1.00 62.50 83 MET A CA 1
ATOM 659 C C . MET A 1 83 ? 5.390 9.475 -22.110 1.00 62.50 83 MET A C 1
ATOM 661 O O . MET A 1 83 ? 5.438 9.855 -23.282 1.00 62.50 83 MET A O 1
ATOM 665 N N . PHE A 1 84 ? 5.977 10.172 -21.128 1.00 58.97 84 PHE A N 1
ATOM 666 C CA . PHE A 1 84 ? 6.738 11.392 -21.406 1.00 58.97 84 PHE A CA 1
ATOM 667 C C . PHE A 1 84 ? 7.983 11.087 -22.271 1.00 58.97 84 PHE A C 1
ATOM 669 O O . PHE A 1 84 ? 8.674 10.099 -22.017 1.00 58.97 84 PHE A O 1
ATOM 676 N N . PRO A 1 85 ? 8.295 11.912 -23.297 1.00 46.59 85 PRO A N 1
ATOM 677 C CA . PRO A 1 85 ? 9.357 11.614 -24.258 1.00 46.59 85 PRO A CA 1
ATOM 678 C C . PRO A 1 85 ? 10.746 11.479 -23.619 1.00 46.59 85 PRO A C 1
ATOM 680 O O . PRO A 1 85 ? 11.125 12.244 -22.727 1.00 46.59 85 PRO A O 1
ATOM 683 N N . ALA A 1 86 ? 11.550 10.567 -24.170 1.00 49.03 86 ALA A N 1
ATOM 684 C CA . ALA A 1 86 ? 12.912 10.205 -23.758 1.00 49.03 86 ALA A CA 1
ATOM 685 C C . ALA A 1 86 ? 13.987 11.318 -23.891 1.00 49.03 86 ALA A C 1
ATOM 687 O O . ALA A 1 86 ? 15.178 11.025 -23.884 1.00 49.03 86 ALA A O 1
ATOM 688 N N . ALA A 1 87 ? 13.599 12.594 -24.001 1.00 51.03 87 ALA A N 1
ATOM 689 C CA . ALA A 1 87 ? 14.522 13.732 -23.930 1.00 51.03 87 ALA A CA 1
ATOM 690 C C . ALA A 1 87 ? 14.844 14.146 -22.478 1.00 51.03 87 ALA A C 1
ATOM 692 O O . ALA A 1 87 ? 15.817 14.855 -22.243 1.00 51.03 87 ALA A O 1
ATOM 693 N N . ILE A 1 88 ? 14.036 13.697 -21.506 1.00 52.81 88 ILE A N 1
ATOM 694 C CA . ILE A 1 88 ? 14.213 13.989 -20.070 1.00 52.81 88 ILE A CA 1
ATOM 695 C C . ILE A 1 88 ? 14.284 12.692 -19.234 1.00 52.81 88 ILE A C 1
ATOM 697 O O . ILE A 1 88 ? 14.821 12.698 -18.131 1.00 52.81 88 ILE A O 1
ATOM 701 N N . SER A 1 89 ? 13.796 11.558 -19.758 1.00 39.16 89 SER A N 1
ATOM 702 C CA . SER A 1 89 ? 13.735 10.276 -19.042 1.00 39.16 89 SER A CA 1
ATOM 703 C C . SER A 1 89 ? 14.330 9.140 -19.874 1.00 39.16 89 SER A C 1
ATOM 705 O O . SER A 1 89 ? 13.644 8.456 -20.630 1.00 39.16 89 SER A O 1
ATOM 707 N N . THR A 1 90 ? 15.641 8.953 -19.761 1.00 47.03 90 THR A N 1
ATOM 708 C CA . THR A 1 90 ? 16.410 7.963 -20.533 1.00 47.03 90 THR A CA 1
ATOM 709 C C . THR A 1 90 ? 16.303 6.532 -19.976 1.00 47.03 90 THR A C 1
ATOM 711 O O . THR A 1 90 ? 16.802 5.604 -20.603 1.00 47.03 90 THR A O 1
ATOM 714 N N . SER A 1 91 ? 15.661 6.330 -18.814 1.00 45.66 91 SER A N 1
ATOM 715 C CA . SER A 1 91 ? 15.654 5.046 -18.078 1.00 45.66 91 SER A CA 1
ATOM 716 C C . SER A 1 91 ? 14.252 4.531 -17.688 1.00 45.66 91 SER A C 1
ATOM 718 O O . SER A 1 91 ? 14.098 3.346 -17.399 1.00 45.66 91 SER A O 1
ATOM 720 N N . ALA A 1 92 ? 13.204 5.370 -17.741 1.00 45.06 92 ALA A N 1
ATOM 721 C CA . ALA A 1 92 ? 11.855 5.024 -17.258 1.00 45.06 92 ALA A CA 1
ATOM 722 C C . ALA A 1 92 ? 10.764 4.952 -18.349 1.00 45.06 92 ALA A C 1
ATOM 724 O O . ALA A 1 92 ? 9.576 4.880 -18.031 1.00 45.06 92 ALA A O 1
ATOM 725 N N . TYR A 1 93 ? 11.140 4.947 -19.630 1.00 42.12 93 TYR A N 1
ATOM 726 C CA . TYR A 1 93 ? 10.197 4.706 -20.727 1.00 42.12 93 TYR A CA 1
ATOM 727 C C . TYR A 1 93 ? 9.750 3.231 -20.680 1.00 42.12 93 TYR A C 1
ATOM 729 O O . TYR A 1 93 ? 10.593 2.337 -20.673 1.00 42.12 93 TYR A O 1
ATOM 737 N N . HIS A 1 94 ? 8.442 2.965 -20.584 1.00 48.38 94 HIS A N 1
ATOM 738 C CA . HIS A 1 94 ? 7.834 1.616 -20.573 1.00 48.38 94 HIS A CA 1
ATOM 739 C C . HIS A 1 94 ? 8.132 0.672 -19.380 1.00 48.38 94 HIS A C 1
ATOM 741 O O . HIS A 1 94 ? 7.639 -0.455 -19.349 1.00 48.38 94 HIS A O 1
ATOM 747 N N . VAL A 1 95 ? 8.835 1.108 -18.328 1.00 52.03 95 VAL A N 1
ATOM 748 C CA . VAL A 1 95 ? 9.208 0.225 -17.197 1.00 52.03 95 VAL A CA 1
ATOM 749 C C . VAL A 1 95 ? 7.997 -0.372 -16.461 1.00 52.03 95 VAL A C 1
ATOM 751 O O . VAL A 1 95 ? 8.015 -1.546 -16.098 1.00 52.03 95 VAL A O 1
ATOM 754 N N . PHE A 1 96 ? 6.916 0.385 -16.265 1.00 52.84 96 PHE A N 1
ATOM 755 C CA . PHE A 1 96 ? 5.747 -0.138 -15.550 1.00 52.84 96 PHE A CA 1
ATOM 756 C C . PHE A 1 96 ? 4.911 -1.112 -16.399 1.00 52.84 96 PHE A C 1
ATOM 758 O O . PHE A 1 96 ? 4.510 -2.165 -15.907 1.00 52.84 96 PHE A O 1
ATOM 765 N N . LEU A 1 97 ? 4.691 -0.778 -17.675 1.00 50.59 97 LEU A N 1
ATOM 766 C CA . LEU A 1 97 ? 3.867 -1.549 -18.613 1.00 50.59 97 LEU A CA 1
ATOM 767 C C . LEU A 1 97 ? 4.561 -2.828 -19.108 1.00 50.59 97 LEU A C 1
ATOM 769 O O . LEU A 1 97 ? 3.886 -3.834 -19.301 1.00 50.59 97 LEU A O 1
ATOM 773 N N . GLU A 1 98 ? 5.890 -2.821 -19.251 1.00 49.75 98 GLU A N 1
ATOM 774 C CA . GLU A 1 98 ? 6.648 -3.981 -19.747 1.00 49.75 98 GLU A CA 1
ATOM 775 C C . GLU A 1 98 ? 7.309 -4.822 -18.643 1.00 49.75 98 GLU A C 1
ATOM 777 O O . GLU A 1 98 ? 7.552 -6.005 -18.860 1.00 49.75 98 GLU A O 1
ATOM 782 N N . ALA A 1 99 ? 7.616 -4.257 -17.466 1.00 51.25 99 ALA A N 1
ATOM 783 C CA . ALA A 1 99 ? 8.348 -4.976 -16.408 1.00 51.25 99 ALA A CA 1
ATOM 784 C C . ALA A 1 99 ? 7.470 -5.388 -15.225 1.00 51.25 99 ALA A C 1
ATOM 786 O O . ALA A 1 99 ? 7.530 -6.530 -14.768 1.00 51.25 99 ALA A O 1
ATOM 787 N N . CYS A 1 100 ? 6.683 -4.445 -14.699 1.00 53.72 100 CYS A N 1
ATOM 788 C CA . CYS A 1 100 ? 5.965 -4.632 -13.437 1.00 53.72 100 CYS A CA 1
ATOM 789 C C . CYS A 1 100 ? 4.557 -5.196 -13.643 1.00 53.72 100 CYS A C 1
ATOM 791 O O . CYS A 1 100 ? 4.167 -6.126 -12.942 1.00 53.72 100 CYS A O 1
ATOM 793 N N . ALA A 1 101 ? 3.804 -4.674 -14.616 1.00 55.84 101 ALA A N 1
ATOM 794 C CA . ALA A 1 101 ? 2.439 -5.110 -14.899 1.00 55.84 101 ALA A CA 1
ATOM 795 C C . ALA A 1 101 ? 2.311 -6.601 -15.290 1.00 55.84 101 ALA A C 1
ATOM 797 O O . ALA A 1 101 ? 1.411 -7.251 -14.751 1.00 55.84 101 ALA A O 1
ATOM 798 N N . PRO A 1 102 ? 3.184 -7.179 -16.149 1.00 57.00 102 PRO A N 1
ATOM 799 C CA . PRO A 1 102 ? 3.053 -8.578 -16.554 1.00 57.00 102 PRO A CA 1
ATOM 800 C C . PRO A 1 102 ? 3.624 -9.571 -15.535 1.00 57.00 102 PRO A C 1
ATOM 802 O O . PRO A 1 102 ? 3.346 -10.761 -15.650 1.00 57.00 102 PRO A O 1
ATOM 805 N N . SER A 1 103 ? 4.412 -9.124 -14.548 1.00 61.28 103 SER A N 1
ATOM 806 C CA . SER A 1 103 ? 5.032 -10.008 -13.555 1.00 61.28 103 SER A CA 1
ATOM 807 C C . SER A 1 103 ? 4.064 -10.308 -12.403 1.00 61.28 103 SER A C 1
ATOM 809 O O . SER A 1 103 ? 3.814 -9.434 -11.570 1.00 61.28 103 SER A O 1
ATOM 811 N N . PRO A 1 104 ? 3.558 -11.548 -12.250 1.00 68.25 104 PRO A N 1
ATOM 812 C CA . PRO A 1 104 ? 2.690 -11.903 -11.123 1.00 68.25 104 PRO A CA 1
ATOM 813 C C . PRO A 1 104 ? 3.419 -11.774 -9.779 1.00 68.25 104 PRO A C 1
ATOM 815 O O . PRO A 1 104 ? 2.814 -11.484 -8.749 1.00 68.25 104 PRO A O 1
ATOM 818 N N . ILE A 1 105 ? 4.744 -11.950 -9.796 1.00 69.06 105 ILE A N 1
ATOM 819 C CA . ILE A 1 105 ? 5.607 -11.864 -8.617 1.00 69.06 105 ILE A CA 1
ATOM 820 C C . ILE A 1 105 ? 5.616 -10.426 -8.076 1.00 69.06 105 ILE A C 1
ATOM 822 O O . ILE A 1 105 ? 5.670 -10.237 -6.864 1.00 69.06 105 ILE A O 1
ATOM 826 N N . TYR A 1 106 ? 5.498 -9.408 -8.939 1.00 73.12 106 TYR A N 1
ATOM 827 C CA . TYR A 1 106 ? 5.384 -8.010 -8.510 1.00 73.12 106 TYR A CA 1
ATOM 828 C C . TYR A 1 106 ? 4.110 -7.788 -7.680 1.00 73.12 106 TYR A C 1
ATOM 830 O O . TYR A 1 106 ? 4.170 -7.270 -6.562 1.00 73.12 106 TYR A O 1
ATOM 838 N N . TRP A 1 107 ? 2.968 -8.278 -8.159 1.00 77.81 107 TRP A N 1
ATOM 839 C CA . TRP A 1 107 ? 1.689 -8.192 -7.447 1.00 77.81 107 TRP A CA 1
ATOM 840 C C . TRP A 1 107 ? 1.682 -8.988 -6.135 1.00 77.81 107 TRP A C 1
ATOM 842 O O . TRP A 1 107 ? 1.216 -8.501 -5.108 1.00 77.81 107 TRP A O 1
ATOM 852 N N . LEU A 1 108 ? 2.260 -10.190 -6.130 1.00 81.44 108 LEU A N 1
ATOM 853 C CA . LEU A 1 108 ? 2.378 -10.985 -4.904 1.00 81.44 108 LEU A CA 1
ATOM 854 C C . LEU A 1 108 ? 3.300 -10.315 -3.882 1.00 81.44 108 LEU A C 1
ATOM 856 O O . LEU A 1 108 ? 2.958 -10.242 -2.703 1.00 81.44 108 LEU A O 1
ATOM 860 N N . SER A 1 109 ? 4.441 -9.783 -4.325 1.00 80.06 109 SER A N 1
ATOM 861 C CA . SER A 1 109 ? 5.378 -9.093 -3.437 1.00 80.06 109 SER A CA 1
ATOM 862 C C . SER A 1 109 ? 4.760 -7.839 -2.817 1.00 80.06 109 SER A C 1
ATOM 864 O O . SER A 1 109 ? 4.870 -7.646 -1.608 1.00 80.06 109 SER A O 1
ATOM 866 N N . THR A 1 110 ? 4.031 -7.036 -3.599 1.00 83.62 110 THR A N 1
ATOM 867 C CA . THR A 1 110 ? 3.344 -5.841 -3.090 1.00 83.62 110 THR A CA 1
ATOM 868 C C . THR A 1 110 ? 2.279 -6.215 -2.061 1.00 83.62 110 THR A C 1
ATOM 870 O O . THR A 1 110 ? 2.247 -5.611 -0.990 1.00 83.62 110 THR A O 1
ATOM 873 N N . LEU A 1 111 ? 1.479 -7.262 -2.298 1.00 85.19 111 LEU A N 1
ATOM 874 C CA . LEU A 1 111 ? 0.514 -7.755 -1.308 1.00 85.19 111 LEU A CA 1
ATOM 875 C C . LEU A 1 111 ? 1.187 -8.226 -0.012 1.00 85.19 111 LEU A C 1
ATOM 877 O O . LEU A 1 111 ? 0.750 -7.847 1.074 1.00 85.19 111 LEU A O 1
ATOM 881 N N . VAL A 1 112 ? 2.267 -9.008 -0.100 1.00 85.81 112 VAL A N 1
ATOM 882 C CA . VAL A 1 112 ? 2.999 -9.497 1.082 1.00 85.81 112 VAL A CA 1
ATOM 883 C C . VAL A 1 112 ? 3.604 -8.339 1.882 1.00 85.81 112 VAL A C 1
ATOM 885 O O . VAL A 1 112 ? 3.490 -8.312 3.110 1.00 85.81 112 VAL A O 1
ATOM 888 N N . ILE A 1 113 ? 4.203 -7.353 1.211 1.00 87.00 113 ILE A N 1
ATOM 889 C CA . ILE A 1 113 ? 4.769 -6.163 1.866 1.00 87.00 113 ILE A CA 1
ATOM 890 C C . ILE A 1 113 ? 3.666 -5.359 2.566 1.00 87.00 113 ILE A C 1
ATOM 892 O O . ILE A 1 113 ? 3.829 -4.948 3.713 1.00 87.00 113 ILE A O 1
ATOM 896 N N . VAL A 1 114 ? 2.515 -5.178 1.918 1.00 87.00 114 VAL A N 1
ATOM 897 C CA . VAL A 1 114 ? 1.379 -4.447 2.496 1.00 87.00 114 VAL A CA 1
ATOM 898 C C . VAL A 1 114 ? 0.836 -5.174 3.730 1.00 87.00 114 VAL A C 1
ATOM 900 O O . VAL A 1 114 ? 0.658 -4.554 4.778 1.00 87.00 114 VAL A O 1
ATOM 903 N N . VAL A 1 115 ? 0.636 -6.494 3.658 1.00 86.25 115 VAL A N 1
ATOM 904 C CA . VAL A 1 115 ? 0.160 -7.301 4.798 1.00 86.25 115 VAL A CA 1
ATOM 905 C C . VAL A 1 115 ? 1.146 -7.251 5.969 1.00 86.25 115 VAL A C 1
ATOM 907 O O . VAL A 1 115 ? 0.736 -7.047 7.113 1.00 86.25 115 VAL A O 1
ATOM 910 N N . THR A 1 116 ? 2.445 -7.389 5.701 1.00 87.38 116 THR A N 1
ATOM 911 C CA . THR A 1 116 ? 3.482 -7.340 6.746 1.00 87.38 116 THR A CA 1
ATOM 912 C C . THR A 1 116 ? 3.622 -5.952 7.371 1.00 87.38 116 THR A C 1
ATOM 914 O O . THR A 1 116 ? 3.797 -5.857 8.585 1.00 87.38 116 THR A O 1
ATOM 917 N N . ALA A 1 117 ? 3.459 -4.873 6.599 1.00 87.12 117 ALA A N 1
ATOM 918 C CA . ALA A 1 117 ? 3.445 -3.507 7.126 1.00 87.12 117 ALA A CA 1
ATOM 919 C C . ALA A 1 117 ? 2.181 -3.197 7.956 1.00 87.12 117 ALA A C 1
ATOM 921 O O . ALA A 1 117 ? 2.238 -2.422 8.911 1.00 87.12 117 ALA A O 1
ATOM 922 N N . LEU A 1 118 ? 1.039 -3.814 7.632 1.00 83.75 118 LEU A N 1
ATOM 923 C CA . LEU A 1 118 ? -0.232 -3.642 8.352 1.00 83.75 118 LEU A CA 1
ATOM 924 C C . LEU A 1 118 ? -0.329 -4.480 9.632 1.00 83.75 118 LEU A C 1
ATOM 926 O O . LEU A 1 118 ? -1.010 -4.075 10.575 1.00 83.75 118 LEU A O 1
ATOM 930 N N . LEU A 1 119 ? 0.347 -5.628 9.680 1.00 83.38 119 LEU A N 1
ATOM 931 C CA . LEU A 1 119 ? 0.379 -6.541 10.826 1.00 83.38 119 LEU A CA 1
ATOM 932 C C . LEU A 1 119 ? 0.645 -5.852 12.178 1.00 83.38 119 LEU A C 1
ATOM 934 O O . LEU A 1 119 ? -0.174 -6.027 13.083 1.00 83.38 119 LEU A O 1
ATOM 938 N N . PRO A 1 120 ? 1.709 -5.042 12.357 1.00 79.50 120 PRO A N 1
ATOM 939 C CA . PRO A 1 120 ? 1.972 -4.383 13.638 1.00 79.50 120 PRO A CA 1
ATOM 940 C C . PRO A 1 120 ? 0.848 -3.422 14.044 1.00 79.50 120 PRO A C 1
ATOM 942 O O . PRO A 1 120 ? 0.476 -3.363 15.217 1.00 79.50 120 PRO A O 1
ATOM 945 N N . PHE A 1 121 ? 0.252 -2.716 13.078 1.00 80.12 121 PHE A N 1
ATOM 946 C CA . PHE A 1 121 ? -0.879 -1.826 13.331 1.00 80.12 121 PHE A CA 1
ATOM 947 C C . PHE A 1 121 ? -2.128 -2.603 13.762 1.00 80.12 121 PHE A C 1
ATOM 949 O O . PHE A 1 121 ? -2.795 -2.233 14.730 1.00 80.12 121 PHE A O 1
ATOM 956 N N . PHE A 1 122 ? -2.426 -3.702 13.070 1.00 79.00 122 PHE A N 1
ATOM 957 C CA . PHE A 1 122 ? -3.573 -4.553 13.362 1.00 79.00 122 PHE A CA 1
ATOM 958 C C . PHE A 1 122 ? -3.450 -5.228 14.733 1.00 79.00 122 PHE A C 1
ATOM 960 O O . PHE A 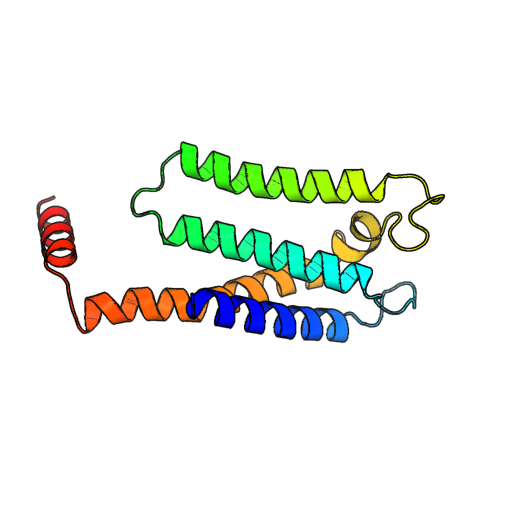1 122 ? -4.386 -5.177 15.533 1.00 79.00 122 PHE A O 1
ATOM 967 N N . LEU A 1 123 ? -2.272 -5.778 15.042 1.00 80.56 123 LEU A N 1
ATOM 968 C CA . LEU A 1 123 ? -1.970 -6.374 16.344 1.00 80.56 123 LEU A CA 1
ATOM 969 C C . LEU A 1 123 ? -2.122 -5.346 17.467 1.00 80.56 123 LEU A C 1
ATOM 971 O O . LEU A 1 123 ? -2.800 -5.619 18.456 1.00 80.56 123 LEU A O 1
ATOM 975 N N . TYR A 1 124 ? -1.576 -4.140 17.297 1.00 79.12 124 TYR A N 1
ATOM 976 C CA . TYR A 1 124 ? -1.742 -3.070 18.280 1.00 79.12 124 TYR A CA 1
ATOM 977 C C . TYR A 1 124 ? -3.220 -2.700 18.485 1.00 79.12 124 TYR A C 1
ATOM 979 O O . TYR A 1 124 ? -3.676 -2.557 19.624 1.00 79.12 124 TYR A O 1
ATOM 987 N N . LYS A 1 125 ? -3.993 -2.595 17.394 1.00 76.12 125 LYS A N 1
ATOM 988 C CA . LYS A 1 125 ? -5.422 -2.260 17.441 1.00 76.12 125 LYS A CA 1
ATOM 989 C C . LYS A 1 125 ? -6.256 -3.325 18.158 1.00 76.12 125 LYS A C 1
ATOM 991 O O . LYS A 1 125 ? -7.206 -2.951 18.835 1.00 76.12 125 LYS A O 1
ATOM 996 N N . ILE A 1 126 ? -5.926 -4.611 18.024 1.00 76.81 126 ILE A N 1
ATOM 997 C CA . ILE A 1 126 ? -6.646 -5.709 18.694 1.00 76.81 126 ILE A CA 1
ATOM 998 C C . ILE A 1 126 ? -6.225 -5.851 20.154 1.00 76.81 126 ILE A C 1
ATOM 1000 O O . ILE A 1 126 ? -7.083 -5.998 21.025 1.00 76.81 126 ILE A O 1
ATOM 1004 N N . MET A 1 127 ? -4.922 -5.794 20.437 1.00 77.19 127 MET A N 1
ATOM 1005 C CA . MET A 1 127 ? -4.409 -5.988 21.794 1.00 77.19 127 MET A CA 1
ATOM 1006 C C . MET A 1 127 ? -4.882 -4.876 22.737 1.00 77.19 127 MET A C 1
ATOM 1008 O O . MET A 1 127 ? -5.239 -5.148 23.883 1.00 77.19 127 MET A O 1
ATOM 1012 N N . ARG A 1 128 ? -4.955 -3.627 22.259 1.00 73.12 128 ARG A N 1
ATOM 1013 C CA . ARG A 1 128 ? -5.356 -2.470 23.073 1.00 73.12 128 ARG A CA 1
ATOM 1014 C C . ARG A 1 128 ? -6.724 -2.640 23.772 1.00 73.12 128 ARG A C 1
ATOM 1016 O O . ARG A 1 128 ? -6.742 -2.570 24.998 1.00 73.12 128 ARG A O 1
ATOM 1023 N N . PRO A 1 129 ? -7.843 -2.915 23.077 1.00 67.12 129 PRO A N 1
ATOM 1024 C CA . PRO A 1 129 ? -9.147 -3.141 23.706 1.00 67.12 129 PRO A CA 1
ATOM 1025 C C . PRO A 1 129 ? -9.284 -4.507 24.400 1.00 67.12 129 PRO A C 1
ATOM 1027 O O . PRO A 1 129 ? -10.294 -4.737 25.067 1.00 67.12 129 PRO A O 1
ATOM 1030 N N . LEU A 1 130 ? -8.328 -5.430 24.224 1.00 72.12 130 LEU A N 1
ATOM 1031 C CA . LEU A 1 130 ? -8.302 -6.707 24.945 1.00 72.12 130 LEU A CA 1
ATOM 1032 C C . LEU A 1 130 ? -7.712 -6.541 26.354 1.00 72.12 130 LEU A C 1
ATOM 1034 O O . LEU A 1 130 ? -8.266 -7.071 27.311 1.00 72.12 130 LEU A O 1
ATOM 1038 N N . PHE A 1 131 ? -6.622 -5.777 26.477 1.00 69.06 131 PHE A N 1
ATOM 1039 C CA . PHE A 1 131 ? -5.923 -5.556 27.748 1.00 69.06 131 PHE A CA 1
ATOM 1040 C C . PHE A 1 131 ? -6.409 -4.312 28.508 1.00 69.06 131 PHE A C 1
ATOM 1042 O O . PHE A 1 131 ? -6.438 -4.328 29.735 1.00 69.06 131 PHE A O 1
ATOM 1049 N N . TYR A 1 132 ? -6.819 -3.249 27.804 1.00 65.50 132 TYR A N 1
ATOM 1050 C CA . TYR A 1 132 ? -7.288 -1.991 28.401 1.00 65.50 132 TYR A CA 1
ATOM 1051 C C . TYR A 1 132 ? -8.512 -1.443 27.651 1.00 65.50 132 TYR A C 1
ATOM 1053 O O . TYR A 1 132 ? -8.393 -0.480 26.885 1.00 65.50 132 TYR A O 1
ATOM 1061 N N . PRO A 1 133 ? -9.701 -2.044 27.840 1.00 65.38 133 PRO A N 1
ATOM 1062 C CA . PRO A 1 133 ? -10.922 -1.543 27.221 1.00 65.38 133 PRO A CA 1
ATOM 1063 C C . PRO A 1 133 ? -11.222 -0.116 27.708 1.00 65.38 133 PRO A C 1
ATOM 1065 O O . PRO A 1 133 ? -11.348 0.128 28.908 1.00 65.38 133 PRO A O 1
ATOM 1068 N N . GLN A 1 134 ? -11.350 0.839 26.782 1.00 63.75 134 GLN A N 1
ATOM 1069 C CA . GLN A 1 134 ? -11.852 2.177 27.111 1.00 63.75 134 GLN A CA 1
ATOM 1070 C C . GLN A 1 134 ? -13.382 2.155 27.236 1.00 63.75 134 GLN A C 1
ATOM 1072 O O . GLN A 1 134 ? -14.061 1.340 26.613 1.00 63.75 134 GLN A O 1
ATOM 1077 N N . TYR A 1 135 ? -13.942 3.104 27.995 1.00 61.22 135 TYR A N 1
ATOM 1078 C CA . TYR A 1 135 ? -15.394 3.256 28.178 1.00 61.22 135 TYR A CA 1
ATOM 1079 C C . TYR A 1 135 ? -16.172 3.276 26.845 1.00 61.22 135 TYR A C 1
ATOM 1081 O O . TYR A 1 135 ? -17.237 2.671 26.744 1.00 61.22 135 TYR A O 1
ATOM 1089 N N . ASN A 1 136 ? -15.611 3.889 25.796 1.00 63.75 136 ASN A N 1
ATOM 1090 C CA . ASN A 1 136 ? -16.227 3.945 24.465 1.00 63.75 136 ASN A CA 1
ATOM 1091 C C . ASN A 1 136 ? -16.353 2.559 23.807 1.00 63.75 136 ASN A C 1
ATOM 1093 O O . ASN A 1 136 ? -17.383 2.269 23.198 1.00 63.75 136 ASN A O 1
ATOM 1097 N N . ASP A 1 137 ? -15.361 1.680 23.983 1.00 63.47 137 ASP A N 1
ATOM 1098 C CA . ASP A 1 137 ? -15.394 0.314 23.442 1.00 63.47 137 ASP A CA 1
ATOM 1099 C C . ASP A 1 137 ? -16.459 -0.533 24.153 1.00 63.47 137 ASP A C 1
ATOM 1101 O O . ASP A 1 137 ? -17.131 -1.359 23.532 1.00 63.47 137 ASP A O 1
ATOM 1105 N N . LEU A 1 138 ? -16.657 -0.305 25.457 1.00 63.50 138 LEU A N 1
ATOM 1106 C CA . LEU A 1 138 ? -17.698 -0.967 26.246 1.00 63.50 138 LEU A CA 1
ATOM 1107 C C . LEU A 1 138 ? -19.099 -0.529 25.803 1.00 63.50 138 LEU A C 1
ATOM 1109 O O . LEU A 1 138 ? -19.971 -1.379 25.614 1.00 63.50 138 LEU A O 1
ATOM 1113 N N . VAL A 1 139 ? -19.316 0.769 25.567 1.00 66.38 139 VAL A N 1
ATOM 1114 C CA . VAL A 1 139 ? -20.599 1.293 25.064 1.00 66.38 139 VAL A CA 1
ATOM 1115 C C . VAL A 1 139 ? -20.889 0.780 23.649 1.00 66.38 139 VAL A C 1
ATOM 1117 O O . VAL A 1 139 ? -22.013 0.355 23.372 1.00 66.38 139 VAL A O 1
ATOM 1120 N N . GLN A 1 140 ? -19.887 0.730 22.765 1.00 67.00 140 GLN A N 1
ATOM 1121 C CA . GLN A 1 140 ? -20.054 0.219 21.400 1.00 67.00 140 GLN A CA 1
ATOM 1122 C C . GLN A 1 140 ? -20.347 -1.294 21.379 1.00 67.00 140 GLN A C 1
ATOM 1124 O O . GLN A 1 140 ? -21.250 -1.734 20.664 1.00 67.00 140 GLN A O 1
ATOM 1129 N N . ARG A 1 141 ? -19.678 -2.090 22.230 1.00 65.25 141 ARG A N 1
ATOM 1130 C CA . ARG A 1 141 ? -19.984 -3.524 22.414 1.00 65.25 141 ARG A CA 1
ATOM 1131 C C . ARG A 1 141 ? -21.376 -3.756 23.006 1.00 65.25 141 ARG A C 1
ATOM 1133 O O . ARG A 1 141 ? -22.052 -4.699 22.607 1.00 65.25 141 ARG A O 1
ATOM 1140 N N . THR A 1 142 ? -21.810 -2.914 23.943 1.00 66.12 142 THR A N 1
ATOM 1141 C CA . THR A 1 142 ? -23.120 -3.057 24.603 1.00 66.12 142 THR A CA 1
ATOM 1142 C C . THR A 1 142 ? -24.269 -2.699 23.658 1.00 66.12 142 THR A C 1
ATOM 1144 O O . THR A 1 142 ? -25.271 -3.408 23.630 1.00 66.12 142 THR A O 1
ATOM 1147 N N . ASN A 1 143 ? -24.115 -1.661 22.828 1.00 61.84 143 ASN A N 1
ATOM 1148 C CA . ASN A 1 143 ? -25.102 -1.310 21.798 1.00 61.84 143 ASN A CA 1
ATOM 1149 C C . ASN A 1 143 ? -25.168 -2.343 20.662 1.00 61.84 143 ASN A C 1
ATOM 1151 O O . ASN A 1 143 ? -26.253 -2.620 20.164 1.00 61.84 143 ASN A O 1
ATOM 1155 N N . SER A 1 144 ? -24.042 -2.965 20.294 1.00 60.25 144 SER A N 1
ATOM 1156 C CA . SER A 1 144 ? -24.018 -4.052 19.303 1.00 60.25 144 SER A CA 1
ATOM 1157 C C . SER A 1 144 ? -24.704 -5.338 19.781 1.00 60.25 144 SER A C 1
ATOM 1159 O O . SER A 1 144 ? -25.103 -6.128 18.937 1.00 60.25 144 SER A O 1
ATOM 1161 N N . LYS A 1 145 ? -24.815 -5.572 21.097 1.00 57.19 145 LYS A N 1
ATOM 1162 C CA . LYS A 1 145 ? -25.494 -6.747 21.681 1.00 57.19 145 LYS A CA 1
ATOM 1163 C C . LYS A 1 145 ? -26.990 -6.534 21.951 1.00 57.19 145 LYS A C 1
ATOM 1165 O O . LYS A 1 145 ? -27.652 -7.457 22.411 1.00 57.19 145 LYS A O 1
ATOM 1170 N N . LYS A 1 146 ? -27.497 -5.310 21.768 1.00 48.19 146 LYS A N 1
ATOM 1171 C CA . LYS A 1 146 ? -28.906 -4.949 22.013 1.00 48.19 146 LYS A CA 1
ATOM 1172 C C . LYS A 1 146 ? -29.812 -5.123 20.785 1.00 48.19 146 LYS A C 1
ATOM 1174 O O . LYS A 1 146 ? -31.003 -4.843 20.890 1.00 48.19 146 LYS A O 1
ATOM 1179 N N . TRP A 1 147 ? -29.248 -5.586 19.675 1.00 44.41 147 TRP A N 1
ATOM 1180 C CA . TRP A 1 147 ? -29.929 -6.041 18.465 1.00 44.41 147 TRP A CA 1
ATOM 1181 C C . TRP A 1 147 ? -29.629 -7.525 18.267 1.00 44.41 147 TRP A C 1
ATOM 1183 O O . TRP A 1 147 ? -30.467 -8.198 17.634 1.00 44.41 147 TRP A O 1
#

Foldseek 3Di:
DVLVVLLLVLLLVLLVVLLVVVQQFPVRHGDDVVSSVLLSVLLVLLLVLVVVVVVDPDDDPVSVCVSVVSNVVSVVCLVVVLPPDCPVPVDRNCCCVPPQVVDVSSVVSSVVSSCVSCVVVVVCVVVCCVPPNDPVNVVVVVVVVVD

Secondary structure (DSSP, 8-state):
-HHHHHHHHHHHHHHHHHHHHT-B-TTS-B--HHHHHHHHHHHHHHHHHHHHHHH-SS--HHHHHHHHHHHHHHHHHHHHHHHS-TTT-SS-SSHIIIIISS-HHHHHHHHHHHHHHHHHHHHHHHHHHHHS--HHHHHHHHHHT--

InterPro domains:
  IPR032630 P-type ATPase, C-terminal [PF16212] (1-134)

Organism: Arundo donax (NCBI:txid35708)

pLDDT: mean 73.32, std 13.85, range [39.16, 90.5]

Sequence (147 aa):
MLNGMCCSIIIYFGALNAVLIQAVRVDGRVAGFDILGVTMYTCVVWTVNCQLALYSSYFTWIQHFVIWGSILIWYTFLVIYGMFPAAISTSAYHVFLEACAPSPIYWLSTLVIVVTALLPFFLYKIMRPLFYPQYNDLVQRTNSKKW